Protein AF-A0A916UVL9-F1 (afdb_monomer_lite)

Secondary structure (DSSP, 8-state):
--HHHHHHHHHHHHH---SHHHHHHHHHHHT--TTPPPP-HHHHHTTSSPPPHHHHHHHHHHTTB-HHHHHHS-S-SB-S---S---S------

Structure (mmCIF, N/CA/C/O backbone):
data_AF-A0A916UVL9-F1
#
_entry.id   AF-A0A916UVL9-F1
#
loop_
_atom_site.group_PDB
_atom_si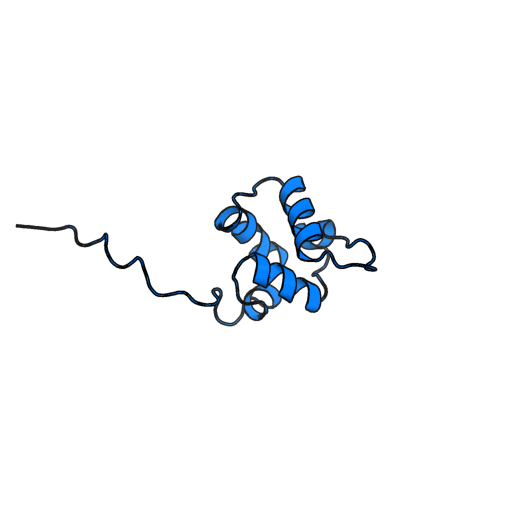te.id
_atom_site.type_symbol
_atom_site.label_atom_id
_atom_site.label_alt_id
_atom_site.label_comp_id
_atom_site.label_asym_id
_atom_site.label_entity_id
_atom_site.label_seq_id
_atom_site.pdbx_PDB_ins_code
_atom_site.Cartn_x
_atom_site.Cartn_y
_atom_site.Cartn_z
_atom_site.occupancy
_atom_site.B_iso_or_equiv
_atom_site.auth_seq_id
_atom_site.auth_comp_id
_atom_site.auth_asym_id
_atom_site.auth_atom_id
_atom_site.pdbx_PDB_model_num
ATOM 1 N N . MET A 1 1 ? -14.725 4.632 -4.267 1.00 80.62 1 MET A N 1
ATOM 2 C CA . MET A 1 1 ? -13.622 4.671 -3.282 1.00 80.62 1 MET A CA 1
ATOM 3 C C . MET A 1 1 ? -12.395 4.013 -3.899 1.00 80.62 1 MET A C 1
ATOM 5 O O . MET A 1 1 ? -12.477 2.856 -4.297 1.00 80.62 1 MET A O 1
ATOM 9 N N . THR A 1 2 ? -11.289 4.738 -4.050 1.00 90.56 2 THR A N 1
ATOM 10 C CA . THR A 1 2 ? -10.068 4.219 -4.694 1.00 90.56 2 THR A CA 1
ATOM 11 C C . THR A 1 2 ? -9.197 3.420 -3.716 1.00 90.56 2 THR A C 1
ATOM 13 O O . THR A 1 2 ? -9.494 3.343 -2.521 1.00 90.56 2 THR A O 1
ATOM 16 N N . PHE A 1 3 ? -8.122 2.800 -4.215 1.00 93.50 3 PHE A N 1
ATOM 17 C CA . PHE A 1 3 ? -7.063 2.229 -3.371 1.00 93.50 3 PHE A CA 1
ATOM 18 C C . PHE A 1 3 ? -6.452 3.304 -2.454 1.00 93.50 3 PHE A C 1
ATOM 20 O O . PHE A 1 3 ? -6.343 3.101 -1.248 1.00 93.50 3 PHE A O 1
ATOM 27 N N . ALA A 1 4 ? -6.142 4.483 -3.004 1.00 94.81 4 ALA A N 1
ATOM 28 C CA . ALA A 1 4 ? -5.547 5.595 -2.264 1.00 94.81 4 ALA A CA 1
ATOM 29 C C . ALA A 1 4 ? -6.455 6.126 -1.142 1.00 94.81 4 ALA A C 1
ATOM 31 O O . ALA A 1 4 ? -5.969 6.485 -0.069 1.00 94.81 4 ALA A O 1
ATOM 32 N N . ASP A 1 5 ? -7.774 6.146 -1.357 1.00 94.25 5 ASP A N 1
ATOM 33 C CA . ASP A 1 5 ? -8.743 6.558 -0.328 1.00 94.25 5 ASP A CA 1
ATOM 34 C C . ASP A 1 5 ? -8.779 5.605 0.865 1.00 94.25 5 ASP A C 1
ATOM 36 O O . ASP A 1 5 ? -9.046 6.030 1.984 1.00 94.25 5 ASP A O 1
ATOM 40 N N . ARG A 1 6 ? -8.495 4.320 0.640 1.00 94.62 6 ARG A N 1
ATOM 41 C CA . ARG A 1 6 ? -8.413 3.310 1.704 1.00 94.62 6 ARG A CA 1
ATOM 42 C C . ARG A 1 6 ? -7.040 3.290 2.365 1.00 94.62 6 ARG A C 1
ATOM 44 O O . ARG A 1 6 ? -6.949 3.111 3.573 1.00 94.62 6 ARG A O 1
ATOM 51 N N . LEU A 1 7 ? -5.984 3.510 1.589 1.00 95.06 7 LEU A N 1
ATOM 52 C CA . LEU A 1 7 ? -4.602 3.468 2.053 1.00 95.06 7 LEU A CA 1
ATOM 53 C C . LEU A 1 7 ? -4.244 4.630 2.989 1.00 95.06 7 LEU A C 1
ATOM 55 O O . LEU A 1 7 ? -3.645 4.415 4.037 1.00 95.06 7 LEU A O 1
ATOM 59 N N . ARG A 1 8 ? -4.581 5.869 2.615 1.00 95.00 8 ARG A N 1
ATOM 60 C CA . ARG A 1 8 ? -4.190 7.075 3.366 1.00 95.00 8 ARG A CA 1
ATOM 61 C C . ARG A 1 8 ? -4.622 7.066 4.842 1.00 95.00 8 ARG A C 1
ATOM 63 O O . ARG A 1 8 ? -3.759 7.316 5.679 1.00 95.00 8 ARG A O 1
ATOM 70 N N . PRO A 1 9 ? -5.882 6.7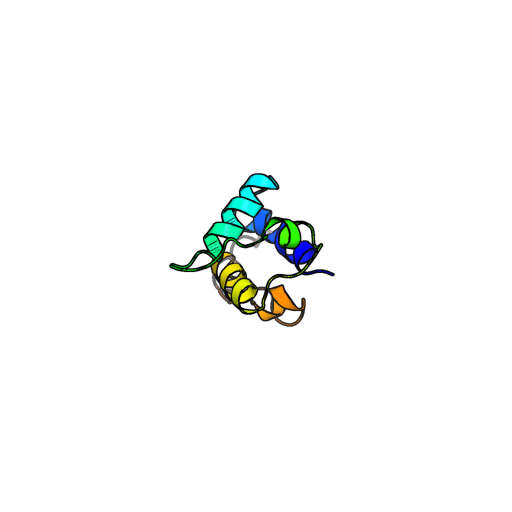44 5.200 1.00 93.88 9 PRO A N 1
ATOM 71 C CA . PRO A 1 9 ? -6.262 6.659 6.610 1.00 93.88 9 PRO A CA 1
ATOM 72 C C . PRO A 1 9 ? -5.509 5.544 7.346 1.00 93.88 9 PRO A C 1
ATOM 74 O O . PRO A 1 9 ? -5.116 5.733 8.490 1.00 93.88 9 PRO A O 1
ATOM 77 N N . LEU A 1 10 ? -5.203 4.419 6.686 1.00 94.06 10 LEU A N 1
ATOM 78 C CA . LEU A 1 10 ? -4.409 3.346 7.298 1.00 94.06 10 LEU A CA 1
ATOM 79 C C . LEU A 1 10 ? -2.975 3.769 7.612 1.00 94.06 10 LEU A C 1
ATOM 81 O O . LEU A 1 10 ? -2.449 3.357 8.640 1.00 94.06 10 LEU A O 1
ATOM 85 N N . MET A 1 11 ? -2.349 4.577 6.756 1.00 94.62 11 MET A N 1
ATOM 86 C CA . MET A 1 11 ? -0.995 5.089 7.001 1.00 94.62 11 MET A CA 1
ATOM 87 C C . MET A 1 11 ? -0.940 5.897 8.301 1.00 94.62 11 MET A C 1
ATOM 89 O O . MET A 1 11 ? -0.036 5.702 9.113 1.00 94.62 11 MET A O 1
ATOM 93 N N . ALA A 1 12 ? -1.949 6.735 8.538 1.00 92.81 12 ALA A N 1
ATOM 94 C CA . ALA A 1 12 ? -2.065 7.487 9.780 1.00 92.81 12 ALA A CA 1
ATOM 95 C C . ALA A 1 12 ? -2.413 6.573 10.969 1.00 92.81 12 ALA A C 1
ATOM 97 O O . ALA A 1 12 ? -1.735 6.608 11.989 1.00 92.81 12 ALA A O 1
ATOM 98 N N . GLU A 1 13 ? -3.432 5.719 10.833 1.00 93.06 13 GLU A N 1
ATOM 99 C CA . GLU A 1 13 ? -3.950 4.883 11.926 1.00 93.06 13 GLU A CA 1
ATOM 100 C C . GLU A 1 13 ? -2.982 3.780 12.382 1.00 93.06 13 GLU A C 1
ATOM 102 O O . GLU A 1 13 ? -2.934 3.459 13.567 1.00 93.06 13 GLU A O 1
ATOM 107 N N . ARG A 1 14 ? -2.246 3.156 11.455 1.00 91.38 14 ARG A N 1
ATOM 108 C CA . ARG A 1 14 ? -1.384 1.995 11.743 1.00 91.38 14 ARG A CA 1
ATOM 109 C C . ARG A 1 14 ? 0.075 2.360 11.939 1.00 91.38 14 ARG A C 1
ATOM 111 O O . ARG A 1 14 ? 0.758 1.690 12.704 1.00 91.38 14 ARG A O 1
ATOM 118 N N . LEU A 1 15 ? 0.549 3.384 11.235 1.00 92.81 15 LEU A N 1
ATOM 119 C CA . LEU A 1 15 ? 1.969 3.731 11.187 1.00 92.81 15 LEU A CA 1
ATOM 120 C C . LEU A 1 15 ? 2.255 5.129 11.753 1.00 92.81 15 LEU A C 1
ATOM 122 O O . LEU A 1 15 ? 3.418 5.502 11.865 1.00 92.81 15 LEU A O 1
ATOM 126 N N . GLY A 1 16 ? 1.224 5.918 12.082 1.00 93.94 16 GLY A N 1
ATOM 127 C CA . GLY A 1 16 ? 1.389 7.308 12.515 1.00 93.94 16 GLY A CA 1
ATOM 128 C C . GLY A 1 16 ? 1.928 8.234 11.420 1.00 93.94 16 GLY A C 1
ATOM 129 O O . GLY A 1 16 ? 2.380 9.338 11.718 1.00 93.94 16 GLY A O 1
ATOM 130 N N . LEU A 1 17 ? 1.910 7.802 10.153 1.00 94.56 17 LEU A N 1
ATOM 131 C CA . LEU A 1 17 ? 2.479 8.556 9.040 1.00 94.56 17 LEU A CA 1
ATOM 132 C C . LEU A 1 17 ? 1.445 9.529 8.475 1.00 94.56 17 LEU A C 1
ATOM 134 O O . LEU A 1 17 ? 0.409 9.123 7.951 1.00 94.56 17 LEU A O 1
ATOM 138 N N . THR A 1 18 ? 1.752 10.822 8.552 1.00 92.06 18 THR A N 1
ATOM 139 C CA . THR A 1 18 ? 0.879 11.902 8.064 1.00 92.06 18 THR A CA 1
ATOM 140 C C . THR A 1 18 ? 1.462 12.648 6.866 1.00 92.06 18 THR A C 1
ATOM 142 O O . THR A 1 18 ? 0.714 13.247 6.094 1.00 92.06 18 THR A O 1
ATOM 145 N N . SER A 1 19 ? 2.782 12.593 6.664 1.00 96.31 19 SER A N 1
ATOM 146 C CA . SER A 1 19 ? 3.442 13.248 5.535 1.00 96.31 19 SER A CA 1
ATOM 147 C C . SER A 1 19 ? 3.393 12.374 4.272 1.00 96.31 19 SER A C 1
ATOM 149 O O . SER A 1 19 ? 3.595 11.156 4.327 1.00 96.31 19 SER A O 1
ATOM 151 N N . GLU A 1 20 ? 3.168 12.990 3.102 1.00 95.44 20 GLU A N 1
ATOM 152 C CA . GLU A 1 20 ? 3.218 12.285 1.806 1.00 95.44 20 GLU A CA 1
ATOM 153 C C . GLU A 1 20 ? 4.590 11.614 1.604 1.00 95.44 20 GLU A C 1
ATOM 155 O O . GLU A 1 20 ? 4.671 10.484 1.121 1.00 95.44 20 GLU A O 1
ATOM 160 N N . ARG A 1 21 ? 5.673 12.287 2.012 1.00 96.62 21 ARG A N 1
ATOM 161 C CA . ARG A 1 21 ? 7.046 11.794 1.856 1.00 96.62 21 ARG A CA 1
ATOM 162 C C . ARG A 1 21 ? 7.271 10.491 2.621 1.00 96.62 21 ARG A C 1
ATOM 164 O O . ARG A 1 21 ? 7.811 9.550 2.038 1.00 96.62 21 ARG A O 1
ATOM 171 N N . ASP A 1 22 ? 6.845 10.426 3.878 1.00 96.62 22 ASP A N 1
ATOM 172 C CA . ASP A 1 22 ? 7.067 9.246 4.718 1.00 96.62 22 ASP A CA 1
ATOM 173 C C . ASP A 1 22 ? 6.172 8.084 4.286 1.00 96.62 22 ASP A C 1
ATOM 175 O O . ASP A 1 22 ? 6.636 6.947 4.213 1.00 96.62 22 ASP A O 1
ATOM 179 N N . CYS A 1 23 ? 4.930 8.368 3.878 1.00 96.44 23 CYS A N 1
ATOM 180 C CA . CYS A 1 23 ? 4.045 7.358 3.296 1.00 96.44 23 CYS A CA 1
ATOM 181 C C . CYS A 1 23 ? 4.658 6.733 2.031 1.00 96.44 23 CYS A C 1
ATOM 183 O O . CYS A 1 23 ? 4.662 5.514 1.873 1.00 96.44 23 CYS A O 1
ATOM 185 N N . ILE A 1 24 ? 5.212 7.552 1.128 1.00 96.38 24 ILE A N 1
ATOM 186 C CA . ILE A 1 24 ? 5.868 7.069 -0.098 1.00 96.38 24 ILE A CA 1
ATOM 187 C C . ILE A 1 24 ? 7.128 6.263 0.231 1.00 96.38 24 ILE A C 1
ATOM 189 O O . ILE A 1 24 ? 7.375 5.232 -0.399 1.00 96.38 24 ILE A O 1
ATOM 193 N N . ALA A 1 25 ? 7.932 6.716 1.196 1.00 95.62 25 ALA A N 1
ATOM 194 C CA . ALA A 1 25 ? 9.128 5.999 1.627 1.00 95.62 25 ALA A CA 1
ATOM 195 C C . ALA A 1 25 ? 8.774 4.620 2.201 1.00 95.62 25 ALA A C 1
ATOM 197 O O . ALA A 1 25 ? 9.388 3.620 1.822 1.00 95.62 25 ALA A O 1
ATOM 198 N N . TRP A 1 26 ? 7.741 4.557 3.042 1.00 96.25 26 TRP A N 1
ATOM 199 C CA . TRP A 1 26 ? 7.237 3.302 3.583 1.00 96.25 26 TRP A CA 1
ATOM 200 C C . TRP A 1 26 ? 6.704 2.382 2.479 1.00 96.25 26 TRP A C 1
ATOM 202 O O . TRP A 1 26 ? 7.101 1.223 2.424 1.00 96.25 26 TRP A O 1
ATOM 212 N N . LEU A 1 27 ? 5.897 2.896 1.541 1.00 95.94 27 LEU A N 1
ATOM 213 C CA . LEU A 1 27 ? 5.357 2.101 0.429 1.00 95.94 27 LEU A CA 1
ATOM 214 C C . LEU A 1 27 ? 6.461 1.452 -0.403 1.00 95.94 27 LEU A C 1
ATOM 216 O O . LEU A 1 27 ? 6.380 0.270 -0.716 1.00 95.94 27 LEU A O 1
ATOM 220 N N . ARG A 1 28 ? 7.508 2.215 -0.740 1.00 95.50 28 ARG A N 1
ATOM 221 C CA . ARG A 1 28 ? 8.667 1.694 -1.476 1.00 95.50 28 ARG A CA 1
ATOM 222 C C . ARG A 1 28 ? 9.357 0.574 -0.711 1.00 95.50 28 ARG A C 1
ATOM 224 O O . ARG A 1 28 ? 9.743 -0.416 -1.321 1.00 95.50 28 ARG A O 1
ATOM 231 N N . ARG A 1 29 ? 9.493 0.722 0.608 1.00 93.75 29 ARG A N 1
ATOM 232 C CA . ARG A 1 29 ? 10.103 -0.289 1.475 1.00 93.75 29 ARG A CA 1
ATOM 233 C C . ARG A 1 29 ? 9.240 -1.545 1.588 1.00 93.75 29 ARG A C 1
ATOM 235 O O . ARG A 1 29 ? 9.785 -2.637 1.498 1.00 93.75 29 ARG A O 1
ATOM 242 N N . ALA A 1 30 ? 7.923 -1.395 1.726 1.00 93.38 30 ALA A N 1
ATOM 243 C CA . ALA A 1 30 ? 6.976 -2.504 1.856 1.00 93.38 30 ALA A CA 1
ATOM 244 C C . ALA A 1 30 ? 6.954 -3.426 0.627 1.00 93.38 30 ALA A C 1
ATOM 246 O O . ALA A 1 30 ? 6.626 -4.599 0.743 1.00 93.38 30 ALA A O 1
ATOM 247 N N . VAL A 1 31 ? 7.317 -2.908 -0.549 1.00 93.25 31 VAL A N 1
ATOM 248 C CA . VAL A 1 31 ? 7.339 -3.670 -1.808 1.00 93.25 31 VAL A CA 1
ATOM 249 C C . VAL A 1 31 ? 8.756 -3.877 -2.354 1.00 93.25 31 VAL A C 1
ATOM 251 O O . VAL A 1 31 ? 8.935 -4.202 -3.534 1.00 93.25 31 VAL A O 1
ATOM 254 N N . SER A 1 32 ? 9.769 -3.643 -1.516 1.00 90.06 32 SER A N 1
ATOM 255 C CA . SER A 1 32 ? 11.176 -3.755 -1.887 1.00 90.06 32 SER A CA 1
ATOM 256 C C . SER A 1 32 ? 11.629 -5.211 -1.843 1.00 90.06 32 SER A C 1
ATOM 258 O O . SER A 1 32 ? 11.628 -5.827 -0.782 1.00 90.06 32 SER A O 1
ATOM 260 N N . TRP A 1 33 ? 12.110 -5.723 -2.976 1.00 84.00 33 TRP A N 1
ATOM 261 C CA . TRP A 1 33 ? 12.679 -7.069 -3.095 1.00 84.00 33 TRP A CA 1
ATOM 262 C C . TRP A 1 33 ? 13.964 -7.025 -3.939 1.00 84.00 33 TRP A C 1
ATOM 264 O O . TRP A 1 33 ? 14.063 -6.173 -4.832 1.00 84.00 33 TRP A O 1
ATOM 274 N N . PRO A 1 34 ? 14.945 -7.915 -3.697 1.00 83.06 34 PRO A N 1
ATOM 275 C CA . PRO A 1 34 ? 16.172 -7.973 -4.491 1.00 83.06 34 PRO A CA 1
ATOM 276 C C . PRO A 1 34 ? 15.888 -8.136 -5.990 1.00 83.06 34 PRO A C 1
ATOM 278 O O . PRO A 1 34 ? 15.042 -8.934 -6.384 1.00 83.06 34 PRO A O 1
ATOM 281 N N . GLY A 1 35 ? 16.597 -7.378 -6.832 1.00 80.62 35 GLY A N 1
ATOM 282 C CA . GLY A 1 35 ? 16.471 -7.457 -8.295 1.00 80.62 35 GLY A CA 1
ATOM 283 C C . GLY A 1 35 ? 15.245 -6.755 -8.891 1.00 80.62 35 GLY A C 1
ATOM 284 O O . GLY A 1 35 ? 15.025 -6.830 -10.098 1.00 80.62 35 GLY A O 1
ATOM 285 N N . ARG A 1 36 ? 14.445 -6.053 -8.081 1.00 81.94 36 ARG A N 1
ATOM 286 C CA . ARG A 1 36 ? 13.244 -5.362 -8.551 1.00 81.94 36 ARG A CA 1
ATOM 287 C C . ARG A 1 36 ? 13.518 -3.915 -8.969 1.00 81.94 36 ARG A C 1
ATOM 289 O O . ARG A 1 36 ? 14.201 -3.171 -8.270 1.00 81.94 36 ARG A O 1
ATOM 296 N N . ALA A 1 37 ? 12.904 -3.493 -10.075 1.00 83.38 37 ALA A N 1
ATOM 297 C CA . ALA A 1 37 ? 12.913 -2.098 -10.504 1.00 83.38 37 ALA A CA 1
ATOM 298 C C . ALA A 1 37 ? 12.181 -1.172 -9.504 1.00 83.38 37 ALA A C 1
ATOM 300 O O . ALA A 1 37 ? 11.200 -1.592 -8.878 1.00 83.38 37 ALA A O 1
ATOM 301 N N . PRO A 1 38 ? 12.598 0.102 -9.381 1.00 83.94 38 PRO A N 1
ATOM 302 C CA . PRO A 1 38 ? 11.910 1.078 -8.545 1.00 83.94 38 PRO A CA 1
ATOM 303 C C . PRO A 1 38 ? 10.433 1.219 -8.922 1.00 83.94 38 PRO A C 1
ATOM 305 O O . PRO A 1 38 ? 10.083 1.352 -10.094 1.00 83.94 38 PRO A O 1
ATOM 308 N N . VAL A 1 39 ? 9.561 1.232 -7.914 1.00 89.50 39 VAL A N 1
ATOM 309 C CA . VAL A 1 39 ? 8.121 1.425 -8.108 1.00 89.50 39 VAL A CA 1
ATOM 310 C C . VAL A 1 39 ? 7.732 2.899 -8.016 1.00 89.50 39 VAL A C 1
ATOM 312 O O . VAL A 1 39 ? 8.267 3.662 -7.201 1.00 89.50 39 VAL A O 1
ATOM 315 N N . ASP A 1 40 ? 6.723 3.294 -8.792 1.00 92.19 40 ASP A N 1
ATOM 316 C CA . ASP A 1 40 ? 6.095 4.608 -8.658 1.00 92.19 40 ASP A CA 1
ATOM 317 C C . ASP A 1 40 ? 5.035 4.611 -7.543 1.00 92.19 40 ASP A C 1
ATOM 319 O O . ASP A 1 40 ? 3.828 4.708 -7.767 1.00 92.19 40 ASP A O 1
ATOM 323 N N . ALA A 1 41 ? 5.510 4.505 -6.301 1.00 94.00 41 ALA A N 1
ATOM 324 C CA . ALA A 1 41 ? 4.662 4.553 -5.111 1.00 94.00 41 ALA A CA 1
ATOM 325 C C . ALA A 1 41 ? 3.907 5.889 -4.957 1.00 94.00 41 ALA A C 1
ATOM 327 O O . ALA A 1 41 ? 2.884 5.945 -4.273 1.00 94.00 41 ALA A O 1
ATOM 328 N N . ARG A 1 42 ? 4.379 6.969 -5.599 1.00 95.94 42 ARG A N 1
ATOM 329 C CA . ARG A 1 42 ? 3.708 8.274 -5.557 1.00 95.94 42 ARG A CA 1
ATOM 330 C C . ARG A 1 42 ? 2.406 8.245 -6.347 1.00 95.94 42 ARG A C 1
ATOM 332 O O . ARG A 1 42 ? 1.400 8.756 -5.855 1.00 95.94 42 ARG A O 1
ATOM 339 N N . ALA A 1 43 ? 2.400 7.614 -7.522 1.00 95.50 43 ALA A N 1
ATOM 340 C CA . ALA A 1 43 ? 1.178 7.406 -8.297 1.00 95.50 43 ALA A CA 1
ATOM 341 C C . ALA A 1 43 ? 0.125 6.610 -7.509 1.00 95.50 43 ALA A C 1
ATOM 343 O O . ALA A 1 43 ? -1.061 6.934 -7.581 1.00 95.50 43 ALA A O 1
ATOM 344 N N . TRP A 1 44 ? 0.554 5.627 -6.709 1.00 94.75 44 TRP A N 1
ATOM 345 C CA . TRP A 1 44 ? -0.338 4.840 -5.852 1.00 94.75 44 TRP A CA 1
ATOM 346 C C . TRP A 1 44 ? -0.918 5.672 -4.714 1.00 94.75 44 TRP A C 1
ATOM 348 O O . TRP A 1 44 ? -2.130 5.671 -4.509 1.00 94.75 44 TRP A O 1
ATOM 358 N N . TYR A 1 45 ? -0.066 6.417 -4.003 1.00 95.31 45 TYR A N 1
ATOM 359 C CA . TYR A 1 45 ? -0.478 7.261 -2.881 1.00 95.31 45 TYR A CA 1
ATOM 360 C C . TYR A 1 45 ? -1.445 8.374 -3.311 1.00 95.31 45 TYR A C 1
ATOM 362 O O . TYR A 1 45 ? -2.411 8.666 -2.609 1.00 95.31 45 TYR A O 1
ATOM 370 N N . ARG A 1 46 ? -1.216 8.972 -4.487 1.00 95.38 46 ARG A N 1
ATOM 371 C CA . ARG A 1 46 ? -2.075 10.023 -5.059 1.00 95.38 46 ARG A CA 1
ATOM 372 C C . ARG A 1 46 ? -3.309 9.490 -5.787 1.00 95.38 46 ARG A C 1
ATOM 374 O O . ARG A 1 46 ? -4.136 10.285 -6.216 1.00 95.38 46 ARG A O 1
ATOM 381 N N . GLY A 1 47 ? -3.433 8.173 -5.949 1.00 94.44 47 GLY A N 1
ATOM 382 C CA . GLY A 1 47 ? -4.565 7.557 -6.642 1.00 94.44 47 GLY A CA 1
ATOM 383 C C . GLY A 1 47 ? -4.563 7.740 -8.162 1.00 94.44 47 GLY A C 1
ATOM 384 O O . GLY A 1 47 ? -5.590 7.510 -8.788 1.00 94.44 47 GLY A O 1
ATOM 385 N N . VAL A 1 48 ? -3.427 8.112 -8.763 1.00 95.50 48 VAL A N 1
ATOM 386 C CA . VAL A 1 48 ? -3.269 8.228 -10.227 1.00 95.50 48 VAL A CA 1
ATOM 387 C C . VAL A 1 48 ? -3.388 6.855 -10.889 1.00 95.50 48 VAL A C 1
ATOM 389 O O . VAL A 1 48 ? -4.012 6.710 -11.936 1.00 95.50 48 VAL A O 1
ATOM 392 N N . ARG A 1 49 ? -2.794 5.832 -10.266 1.00 92.38 49 ARG A N 1
ATOM 393 C CA . ARG A 1 49 ? -2.876 4.436 -10.706 1.00 92.38 49 ARG A CA 1
ATOM 394 C C . ARG A 1 49 ? -2.782 3.516 -9.492 1.00 92.38 49 ARG A C 1
ATOM 396 O O . ARG A 1 49 ? -1.955 3.788 -8.624 1.00 92.38 49 ARG A O 1
ATOM 403 N N . PRO A 1 50 ? -3.566 2.431 -9.405 1.00 90.44 50 PRO A N 1
ATOM 404 C CA . PRO A 1 50 ? -3.373 1.442 -8.353 1.00 90.44 50 PRO A CA 1
ATOM 405 C C . PRO A 1 50 ? -2.048 0.669 -8.530 1.00 90.44 50 PRO A C 1
ATOM 407 O O . PRO A 1 50 ? -1.508 0.603 -9.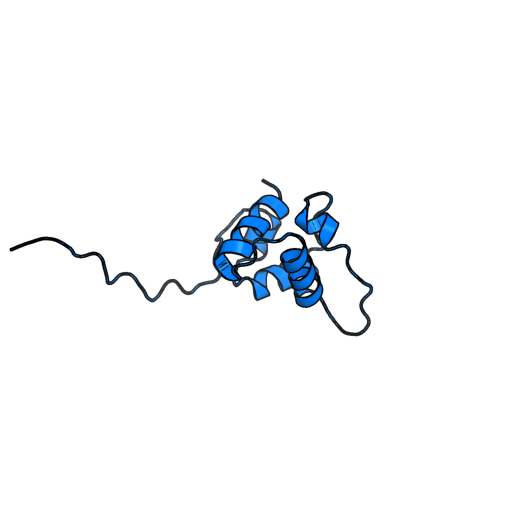643 1.00 90.44 50 PRO A O 1
ATOM 410 N N . PRO A 1 51 ? -1.517 0.066 -7.454 1.00 94.31 51 PRO A N 1
ATOM 411 C CA . PRO A 1 51 ? -0.419 -0.885 -7.560 1.00 94.31 51 PRO A CA 1
ATOM 412 C C . PRO A 1 51 ? -0.850 -2.167 -8.291 1.00 94.31 51 PRO A C 1
ATOM 414 O O . PRO A 1 51 ? -2.034 -2.514 -8.283 1.00 94.31 51 PRO A O 1
ATOM 417 N N . PRO A 1 52 ? 0.103 -2.923 -8.862 1.00 93.75 52 PRO A N 1
ATOM 418 C CA . PRO A 1 52 ? -0.082 -4.341 -9.157 1.00 93.75 52 PRO A CA 1
ATOM 419 C C . PRO A 1 52 ? -0.600 -5.112 -7.934 1.00 93.75 52 PRO A C 1
ATOM 421 O O . PRO A 1 52 ? -0.242 -4.809 -6.798 1.00 93.75 52 PRO A O 1
ATOM 424 N N . TYR A 1 53 ? -1.393 -6.161 -8.149 1.00 92.94 53 TYR A N 1
ATOM 425 C CA . TYR A 1 53 ? -1.993 -6.914 -7.040 1.00 92.94 53 TYR A CA 1
ATOM 426 C C . TYR A 1 53 ? -0.959 -7.537 -6.085 1.00 92.94 53 TYR A C 1
ATOM 428 O O . TYR A 1 53 ? -1.153 -7.512 -4.874 1.00 92.94 53 TYR A O 1
ATOM 436 N N . ALA A 1 54 ? 0.186 -7.997 -6.602 1.00 92.25 54 ALA A N 1
ATOM 437 C CA . ALA A 1 54 ? 1.294 -8.498 -5.780 1.00 92.25 54 ALA A CA 1
ATOM 438 C C . ALA A 1 54 ? 1.834 -7.446 -4.784 1.00 92.25 54 ALA A C 1
ATOM 440 O O . ALA A 1 54 ? 2.206 -7.768 -3.654 1.00 92.25 54 ALA A O 1
ATOM 441 N N . ASP A 1 55 ? 1.815 -6.169 -5.171 1.00 94.69 55 ASP A N 1
ATOM 442 C CA . ASP A 1 55 ? 2.202 -5.067 -4.288 1.00 94.69 55 ASP A CA 1
ATOM 443 C C . ASP A 1 55 ? 1.136 -4.779 -3.250 1.00 94.69 55 ASP A C 1
ATOM 445 O O . ASP A 1 55 ? 1.462 -4.505 -2.099 1.00 94.69 55 ASP A O 1
ATOM 449 N N . ILE A 1 56 ? -0.137 -4.895 -3.631 1.00 95.19 56 ILE A N 1
ATOM 450 C CA . ILE A 1 56 ? -1.249 -4.744 -2.693 1.00 95.19 56 ILE A CA 1
ATOM 451 C C . ILE A 1 56 ? -1.149 -5.789 -1.579 1.00 95.19 56 ILE A C 1
ATOM 453 O O . ILE A 1 56 ? -1.372 -5.433 -0.427 1.00 95.19 56 ILE A O 1
ATOM 457 N N . ILE A 1 57 ? -0.760 -7.031 -1.887 1.00 94.19 57 ILE A N 1
ATOM 458 C CA . ILE A 1 57 ? -0.536 -8.073 -0.872 1.00 94.19 57 ILE A CA 1
ATOM 459 C C . ILE A 1 57 ? 0.540 -7.632 0.125 1.00 94.19 57 ILE A C 1
ATOM 461 O O . ILE A 1 57 ? 0.302 -7.649 1.328 1.00 94.19 57 ILE A O 1
ATOM 465 N N . SER A 1 58 ? 1.685 -7.168 -0.374 1.00 94.75 58 SER A N 1
ATOM 466 C CA . SER A 1 58 ? 2.823 -6.751 0.461 1.00 94.75 58 SER A CA 1
ATOM 467 C C . SER A 1 58 ? 2.486 -5.530 1.332 1.00 94.75 58 SER A C 1
ATOM 469 O O . SER A 1 58 ? 2.829 -5.460 2.509 1.00 94.75 58 SER A O 1
ATOM 471 N N . ILE A 1 59 ? 1.757 -4.568 0.762 1.00 95.25 59 ILE A N 1
ATOM 472 C CA . ILE A 1 59 ? 1.277 -3.374 1.468 1.00 95.25 59 ILE A CA 1
ATOM 473 C C . ILE A 1 59 ? 0.240 -3.754 2.531 1.00 95.25 59 ILE A C 1
ATOM 475 O O . ILE A 1 59 ? 0.265 -3.214 3.635 1.00 95.25 59 ILE A O 1
ATOM 479 N N . ALA A 1 60 ? -0.686 -4.653 2.202 1.00 94.75 60 ALA A N 1
ATOM 480 C CA . ALA A 1 60 ? -1.729 -5.101 3.115 1.00 94.75 60 ALA A CA 1
ATOM 481 C C . ALA A 1 60 ? -1.151 -5.880 4.300 1.00 94.75 60 ALA A C 1
ATOM 483 O O . ALA A 1 60 ? -1.585 -5.656 5.429 1.00 94.75 60 ALA A O 1
ATOM 484 N N . ASP A 1 61 ? -0.145 -6.720 4.050 1.00 92.94 61 ASP A N 1
ATOM 485 C CA . ASP A 1 61 ? 0.604 -7.439 5.079 1.00 92.94 61 ASP A CA 1
ATOM 486 C C . ASP A 1 61 ? 1.280 -6.465 6.053 1.00 92.94 61 ASP A C 1
ATOM 488 O O . ASP A 1 61 ? 1.000 -6.496 7.251 1.00 92.94 61 ASP A O 1
ATOM 492 N N . GLY A 1 62 ? 2.030 -5.486 5.530 1.00 92.75 62 GLY A N 1
ATOM 493 C CA . GLY A 1 62 ? 2.675 -4.456 6.351 1.00 92.75 62 GLY A CA 1
ATOM 494 C C . GLY A 1 62 ? 1.709 -3.548 7.129 1.00 92.75 62 GLY A C 1
ATOM 495 O O . GLY A 1 62 ? 2.117 -2.897 8.088 1.00 92.75 62 GLY A O 1
ATOM 496 N N . LEU A 1 63 ? 0.434 -3.492 6.736 1.00 93.06 63 LEU A N 1
ATOM 497 C CA . LEU A 1 63 ? -0.628 -2.749 7.428 1.00 93.06 63 LEU A CA 1
ATOM 498 C C . LEU A 1 63 ? -1.537 -3.645 8.283 1.00 93.06 63 LEU A C 1
ATOM 500 O O . LEU A 1 63 ? -2.458 -3.127 8.925 1.00 93.06 63 LEU A O 1
ATOM 504 N N . HIS A 1 64 ? -1.308 -4.960 8.290 1.00 91.94 64 HIS A N 1
ATOM 505 C CA . HIS A 1 64 ? -2.157 -5.964 8.933 1.00 91.94 64 HIS A CA 1
ATOM 506 C C . HIS A 1 64 ? -3.648 -5.830 8.555 1.00 91.94 64 HIS A C 1
ATOM 508 O O . HIS A 1 64 ? -4.546 -5.843 9.405 1.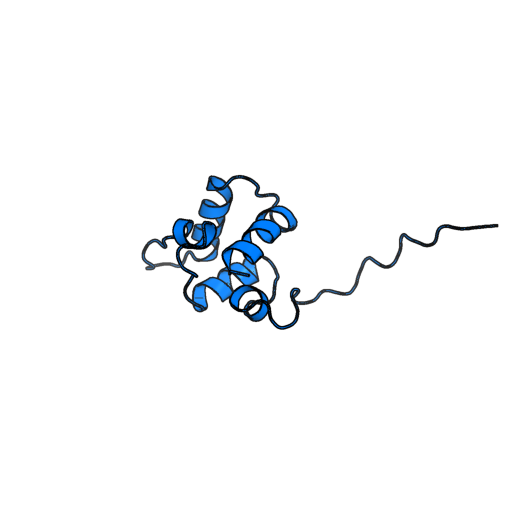00 91.94 64 HIS A O 1
ATOM 514 N N . VAL A 1 65 ? -3.929 -5.677 7.259 1.00 93.62 65 VAL A N 1
ATOM 515 C CA . VAL A 1 65 ? -5.288 -5.599 6.694 1.00 93.62 65 VAL A CA 1
ATOM 516 C C . VAL A 1 65 ? -5.491 -6.633 5.597 1.00 93.62 65 VAL A C 1
ATOM 518 O O . VAL A 1 65 ? -4.543 -7.192 5.057 1.00 93.62 65 VAL A O 1
ATOM 521 N N . SER A 1 66 ? -6.749 -6.903 5.254 1.00 94.25 66 SER A N 1
ATOM 522 C CA . SER A 1 66 ? -7.054 -7.790 4.133 1.00 94.25 66 SER A CA 1
ATOM 523 C C . SER A 1 66 ? -6.616 -7.143 2.823 1.00 94.25 66 SER A C 1
ATOM 525 O O . SER A 1 66 ? -6.989 -6.003 2.529 1.00 94.25 66 SER A O 1
ATOM 527 N N . HIS A 1 67 ? -5.864 -7.883 2.011 1.00 93.25 67 HIS A N 1
ATOM 528 C CA . HIS A 1 67 ? -5.476 -7.438 0.677 1.00 93.25 67 HIS A CA 1
ATOM 529 C C . HIS A 1 67 ? -6.690 -7.318 -0.257 1.00 93.25 67 HIS A C 1
ATOM 531 O O . HIS A 1 67 ? -6.710 -6.417 -1.091 1.00 93.25 67 HIS A O 1
ATOM 537 N N . ASP A 1 68 ? -7.732 -8.143 -0.088 1.00 93.38 68 ASP A N 1
ATOM 538 C CA . ASP A 1 68 ? -8.968 -8.032 -0.874 1.00 93.38 68 ASP A CA 1
ATOM 539 C C . ASP A 1 68 ? -9.714 -6.738 -0.539 1.00 93.38 68 ASP A C 1
ATOM 541 O O . ASP A 1 68 ? -10.057 -5.955 -1.430 1.00 93.38 68 ASP A O 1
ATOM 545 N N . TRP A 1 69 ? -9.841 -6.433 0.756 1.00 94.50 69 TRP A N 1
ATOM 546 C CA . TRP A 1 69 ? -10.435 -5.174 1.193 1.00 94.50 69 TRP A CA 1
ATOM 547 C C . TRP A 1 69 ? -9.586 -3.973 0.786 1.00 94.50 69 TRP A C 1
ATOM 549 O O . TRP A 1 69 ? -10.134 -2.946 0.388 1.00 94.50 69 TRP A O 1
ATOM 559 N N . LEU A 1 70 ? -8.257 -4.079 0.822 1.00 94.62 70 LEU A N 1
ATOM 560 C CA . LEU A 1 70 ? -7.372 -3.003 0.382 1.00 94.62 70 LEU A CA 1
ATOM 561 C C . LEU A 1 70 ? -7.364 -2.836 -1.148 1.00 94.62 70 LEU A C 1
ATOM 563 O O . LEU A 1 70 ? -7.224 -1.717 -1.635 1.00 94.62 70 LEU A O 1
ATOM 567 N N . ALA A 1 71 ? -7.624 -3.889 -1.925 1.00 93.75 71 ALA A N 1
ATOM 568 C CA . ALA A 1 71 ? -7.735 -3.836 -3.385 1.00 93.75 71 ALA A CA 1
ATOM 569 C C . ALA A 1 71 ? -9.104 -3.316 -3.851 1.00 93.75 71 ALA A C 1
ATOM 571 O O . ALA A 1 71 ? -9.175 -2.347 -4.609 1.00 93.75 71 ALA A O 1
ATOM 572 N N . THR A 1 72 ? -10.200 -3.865 -3.321 1.00 92.12 72 THR A N 1
ATOM 573 C CA . THR A 1 72 ? -11.565 -3.656 -3.845 1.00 92.12 72 THR A CA 1
ATOM 574 C C . THR A 1 72 ? -12.509 -2.893 -2.911 1.00 92.12 72 THR A C 1
ATOM 576 O O . THR A 1 72 ? -13.495 -2.316 -3.368 1.00 92.12 72 THR A O 1
ATOM 579 N N . GLY A 1 73 ? -12.218 -2.867 -1.610 1.00 90.44 73 GLY A N 1
ATOM 580 C CA . GLY A 1 73 ? -13.072 -2.282 -0.574 1.00 90.44 73 GLY A CA 1
ATOM 581 C C . GLY A 1 73 ? -14.159 -3.245 -0.106 1.00 90.44 73 GLY A C 1
ATOM 582 O O . GLY A 1 73 ? -15.016 -2.853 0.681 1.00 90.44 73 GLY A O 1
ATOM 583 N N . ARG A 1 74 ? -14.139 -4.487 -0.598 1.00 87.75 74 ARG A N 1
ATOM 584 C CA . ARG A 1 74 ? -15.080 -5.547 -0.241 1.00 87.75 74 ARG A CA 1
ATOM 585 C C . ARG A 1 74 ? -14.484 -6.465 0.824 1.00 87.75 74 ARG A C 1
ATOM 587 O O . ARG A 1 74 ? -13.288 -6.443 1.089 1.00 87.75 74 ARG A O 1
ATOM 594 N N . GLY A 1 75 ? -15.347 -7.250 1.461 1.00 84.38 75 GLY A N 1
ATOM 595 C CA . GLY A 1 75 ? -14.937 -8.184 2.506 1.00 84.38 75 GLY A CA 1
ATOM 596 C C . GLY A 1 75 ? -14.537 -7.502 3.818 1.00 84.38 75 GLY A C 1
ATOM 597 O O . GLY A 1 75 ? -14.853 -6.337 4.071 1.00 84.38 75 GLY A O 1
ATOM 598 N N . GLN A 1 76 ? -13.874 -8.260 4.691 1.00 83.62 76 GLN A N 1
ATOM 599 C CA . GLN A 1 76 ? -13.448 -7.765 5.999 1.00 83.62 76 GLN A CA 1
ATOM 600 C C . GLN A 1 76 ? -12.180 -6.917 5.883 1.00 83.62 76 GLN A C 1
ATOM 602 O O . GLN A 1 76 ? -11.213 -7.325 5.248 1.00 83.62 76 GLN A O 1
ATOM 607 N N . ARG A 1 77 ? -12.168 -5.753 6.544 1.00 85.56 77 ARG A N 1
ATOM 608 C CA . ARG A 1 77 ? -11.017 -4.836 6.579 1.00 85.56 77 ARG A CA 1
ATOM 609 C C . ARG A 1 77 ? -9.812 -5.417 7.315 1.00 85.56 77 ARG A C 1
ATOM 611 O O . ARG A 1 77 ? -8.686 -5.293 6.845 1.00 85.56 77 ARG A O 1
ATOM 618 N N . ALA A 1 78 ? -10.038 -6.005 8.482 1.00 78.69 78 ALA A N 1
ATOM 619 C CA .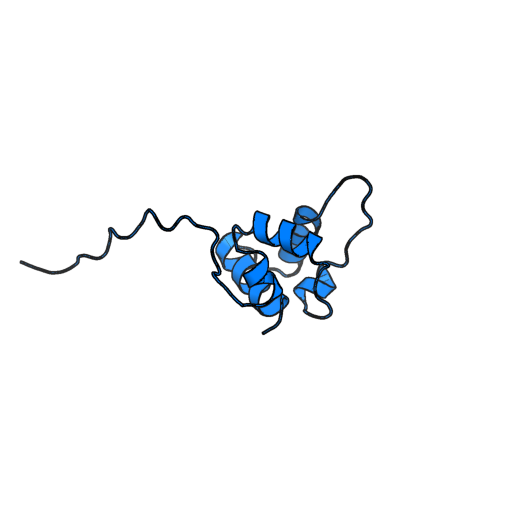 ALA A 1 78 ? -8.974 -6.543 9.317 1.00 78.69 78 ALA A CA 1
ATOM 620 C C . ALA A 1 78 ? -8.721 -8.017 8.991 1.00 78.69 78 ALA A C 1
ATOM 622 O O . ALA A 1 78 ? -9.666 -8.781 8.804 1.00 78.69 78 ALA A O 1
ATOM 623 N N . VAL A 1 79 ? -7.452 -8.415 8.992 1.00 71.75 79 VAL A N 1
ATOM 624 C CA . VAL A 1 79 ? -7.073 -9.811 9.241 1.00 71.75 79 VAL A CA 1
ATOM 625 C C . VAL A 1 79 ? -7.001 -9.924 10.769 1.00 71.75 79 VAL A C 1
ATOM 627 O O . VAL A 1 79 ? -6.371 -9.073 11.392 1.00 71.75 79 VAL A O 1
ATOM 630 N N . GLY A 1 80 ? -7.749 -10.845 11.391 1.00 56.66 80 GLY A N 1
ATOM 631 C CA . GLY A 1 80 ? -7.956 -10.890 12.855 1.00 56.66 80 GLY A CA 1
ATOM 632 C C . GLY A 1 80 ? -6.659 -10.707 13.665 1.00 56.66 80 GLY A C 1
ATOM 633 O O . GLY A 1 80 ? -5.626 -11.255 13.310 1.00 56.66 80 GLY A O 1
ATOM 634 N N . ALA A 1 81 ? -6.652 -9.909 14.736 1.00 43.25 81 ALA A N 1
ATOM 635 C CA . ALA A 1 81 ? -7.214 -10.322 16.020 1.00 43.25 81 ALA A CA 1
ATOM 636 C C . ALA A 1 81 ? -8.384 -9.450 16.511 1.00 43.25 81 ALA A C 1
ATOM 638 O O . ALA A 1 81 ? -8.209 -8.378 17.086 1.00 43.25 81 ALA A O 1
ATOM 639 N N . ALA A 1 82 ? -9.600 -9.982 16.393 1.00 47.66 82 ALA A N 1
ATOM 640 C CA . ALA A 1 82 ? -10.663 -9.678 17.341 1.00 47.66 82 ALA A CA 1
ATOM 641 C C . ALA A 1 82 ? -10.512 -10.623 18.543 1.00 47.66 82 ALA A C 1
ATOM 643 O O . ALA A 1 82 ? -11.156 -11.664 18.580 1.00 47.66 82 ALA A O 1
ATOM 644 N N . ARG A 1 83 ? -9.620 -10.294 19.483 1.00 49.47 83 ARG A N 1
ATOM 645 C CA . ARG A 1 83 ? -9.591 -10.806 20.868 1.00 49.47 83 ARG A CA 1
ATOM 646 C C . ARG A 1 83 ? -8.503 -10.053 21.632 1.00 49.47 83 ARG A C 1
ATOM 648 O O . ARG A 1 83 ? -7.377 -10.506 21.687 1.00 49.47 83 ARG A O 1
ATOM 655 N N . ASP A 1 84 ? -8.835 -8.850 22.083 1.00 44.81 84 ASP A N 1
ATOM 656 C CA . ASP A 1 84 ? -8.497 -8.309 23.407 1.00 44.81 84 ASP A CA 1
ATOM 657 C C . ASP A 1 84 ? -8.858 -6.823 23.429 1.00 44.81 84 ASP A C 1
ATOM 659 O O . ASP A 1 84 ? -8.418 -6.047 22.586 1.00 44.81 84 ASP A O 1
ATOM 663 N N . GLY A 1 85 ? -9.732 -6.428 24.355 1.00 39.12 85 GLY A N 1
ATOM 664 C CA . GLY A 1 85 ? -10.077 -5.016 24.546 1.00 39.12 85 GLY A CA 1
ATOM 665 C C . GLY A 1 85 ? -11.545 -4.698 24.811 1.00 39.12 85 GLY A C 1
ATOM 666 O O . GLY A 1 85 ? -11.845 -3.576 25.209 1.00 39.12 85 GLY A O 1
ATOM 667 N N . ARG A 1 86 ? -12.482 -5.656 24.720 1.00 43.81 86 ARG A N 1
ATOM 668 C CA . ARG A 1 86 ? -13.835 -5.465 25.285 1.00 43.81 86 ARG A CA 1
ATOM 669 C C . ARG A 1 86 ? -13.817 -5.637 26.812 1.00 43.81 86 ARG A C 1
ATOM 671 O O . ARG A 1 86 ? -14.550 -6.459 27.342 1.00 43.81 86 ARG A O 1
ATOM 678 N N . LYS A 1 87 ? -12.962 -4.885 27.513 1.00 44.66 87 LYS A N 1
ATOM 679 C CA . LYS A 1 87 ? -13.012 -4.655 28.968 1.00 44.66 87 LYS A CA 1
ATOM 680 C C . LYS A 1 87 ? -12.383 -3.303 29.326 1.00 44.66 87 LYS A C 1
ATOM 682 O O . LYS A 1 87 ? -11.293 -3.252 29.877 1.00 4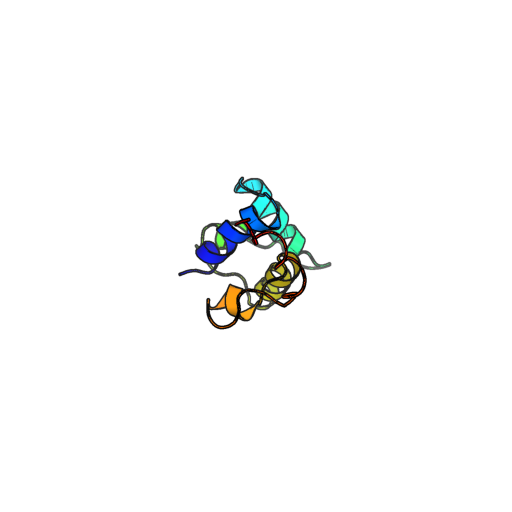4.66 87 LYS A O 1
ATOM 687 N N . ARG A 1 88 ? -13.078 -2.203 29.033 1.00 46.53 88 ARG A N 1
ATOM 688 C CA . ARG A 1 88 ? -13.056 -0.957 29.831 1.00 46.53 88 ARG A CA 1
ATOM 689 C C . ARG A 1 88 ? -14.193 -0.067 29.345 1.00 46.53 88 ARG A C 1
ATOM 691 O O . ARG A 1 88 ? -14.027 0.845 28.551 1.00 46.53 88 ARG A O 1
ATOM 698 N N . GLY A 1 89 ? -15.386 -0.453 29.762 1.00 41.91 89 GLY A N 1
ATOM 699 C CA . GLY A 1 89 ? -16.635 0.193 29.388 1.00 41.91 89 GLY A CA 1
ATOM 700 C C . GLY A 1 89 ? -17.802 -0.458 30.112 1.00 41.91 89 GLY A C 1
ATOM 701 O O . GLY A 1 89 ? -18.804 -0.780 29.492 1.00 41.91 89 GLY A O 1
ATOM 702 N N . GLN A 1 90 ? -17.638 -0.726 31.407 1.00 43.78 90 GLN A N 1
ATOM 703 C CA . GLN A 1 90 ? -18.773 -0.853 32.311 1.00 43.78 90 GLN A CA 1
ATOM 704 C C . GLN A 1 90 ? -18.579 0.236 33.358 1.00 43.78 90 GLN A C 1
ATOM 706 O O . GLN A 1 90 ? -17.958 0.039 34.396 1.00 43.78 90 GLN A O 1
ATOM 711 N N . ALA A 1 91 ? -18.986 1.438 32.963 1.00 44.25 91 ALA A N 1
ATOM 712 C CA . ALA A 1 91 ? -19.371 2.460 33.907 1.00 44.25 91 ALA A CA 1
ATOM 713 C C . ALA A 1 91 ? -20.843 2.231 34.266 1.00 44.25 91 ALA A C 1
ATOM 715 O O . ALA A 1 91 ? -21.628 1.810 33.409 1.00 44.25 91 ALA A O 1
ATOM 716 N N . SER A 1 92 ? -21.147 2.599 35.512 1.00 34.50 92 SER A N 1
ATOM 717 C CA . SER A 1 92 ? -22.463 2.788 36.133 1.00 34.50 92 SER A CA 1
ATOM 718 C C . SER A 1 92 ? -23.027 1.577 36.897 1.00 34.50 92 SER A C 1
ATOM 720 O O . SER A 1 92 ? -22.760 0.431 36.543 1.00 34.50 92 SER A O 1
ATOM 722 N N . PRO A 1 93 ? -23.890 1.816 37.897 1.00 49.31 93 PRO A N 1
ATOM 723 C CA . PRO A 1 93 ? -23.571 2.469 39.178 1.00 49.31 93 PRO A CA 1
ATOM 724 C C . PRO A 1 93 ? -24.217 1.703 40.357 1.00 49.31 93 PRO A C 1
ATOM 726 O O . PRO A 1 93 ? -25.280 1.126 40.172 1.00 49.31 93 PRO A O 1
ATOM 729 N N . VAL A 1 94 ? -23.636 1.738 41.558 1.00 41.72 94 VAL A N 1
ATOM 730 C CA . VAL A 1 94 ? -24.343 1.718 42.862 1.00 41.72 94 VAL A CA 1
ATOM 731 C C . VAL A 1 94 ? -23.381 2.134 43.963 1.00 41.72 94 VAL A C 1
ATOM 733 O O . VAL A 1 94 ? -22.202 1.718 43.888 1.00 41.72 94 VAL A O 1
#

Organism: NCBI:txid1494448

Foldseek 3Di:
DALLVVLQVLCCVQVVDNDLVVSLVVLQVLQDDPPDDGDPSSCCNVRVDNDDLVSLVSSCVVSQFDSCCSHPVDDGGHDDDPDDDVPDPPDDDD

pLDDT: mean 84.48, std 17.97, range [34.5, 96.62]

Radius of gyration: 16.17 Å; chains: 1; bounding box: 41×24×54 Å

Sequence (94 aa):
MTFADRLRPLMAERLGLTSERDCIAWLRRAVSWPGRAPVDARAWYRGVRPPPYADIISIADGLHVSHDWLATGRGQRAVGAARDGRKRGQASPV